Protein AF-A0A7H1NNP6-F1 (afdb_monomer_lite)

Organism: NCBI:txid2762277

Structure (mmCIF, N/CA/C/O backbone):
data_AF-A0A7H1NNP6-F1
#
_entry.id   AF-A0A7H1NNP6-F1
#
loop_
_atom_site.group_PDB
_atom_site.id
_atom_site.type_symbol
_atom_site.label_atom_id
_atom_site.label_alt_id
_atom_site.label_comp_id
_atom_site.label_asym_id
_atom_site.label_entity_id
_atom_site.label_seq_id
_atom_site.pdbx_PDB_ins_code
_atom_site.Cartn_x
_atom_site.Cartn_y
_atom_site.Cartn_z
_atom_site.occupancy
_atom_site.B_iso_or_equiv
_atom_site.auth_seq_id
_atom_site.auth_comp_id
_atom_site.auth_asym_id
_atom_site.auth_atom_id
_atom_site.pdbx_PDB_model_num
ATOM 1 N N . MET A 1 1 ? -4.098 -6.939 -11.675 1.00 61.59 1 MET A N 1
ATOM 2 C CA . MET A 1 1 ? -3.896 -6.574 -10.251 1.00 61.59 1 MET A CA 1
ATOM 3 C C . MET A 1 1 ? -5.240 -6.430 -9.562 1.00 61.59 1 MET A C 1
ATOM 5 O O . MET A 1 1 ? -6.069 -5.659 -10.028 1.00 61.59 1 MET A O 1
ATOM 9 N N . ARG A 1 2 ? -5.485 -7.179 -8.483 1.00 77.62 2 ARG A N 1
ATOM 10 C CA . ARG A 1 2 ? -6.716 -7.040 -7.688 1.00 77.62 2 ARG A CA 1
ATOM 11 C C . ARG A 1 2 ? -6.610 -5.777 -6.825 1.00 77.62 2 ARG A C 1
ATOM 13 O O . ARG A 1 2 ? -5.605 -5.600 -6.144 1.00 77.62 2 ARG A O 1
ATOM 20 N N . ALA A 1 3 ? -7.642 -4.931 -6.804 1.00 73.56 3 ALA A N 1
ATOM 21 C CA . ALA A 1 3 ? -7.651 -3.690 -6.012 1.00 73.56 3 ALA A CA 1
ATOM 22 C C . ALA A 1 3 ? -7.412 -3.916 -4.499 1.00 73.56 3 ALA A C 1
ATOM 24 O O . ALA A 1 3 ? -6.936 -3.019 -3.805 1.00 73.56 3 ALA A O 1
ATOM 25 N N . GLY A 1 4 ? -7.688 -5.127 -3.997 1.00 80.44 4 GLY A N 1
ATOM 26 C CA . GLY A 1 4 ? -7.405 -5.522 -2.614 1.00 80.44 4 GLY A CA 1
ATOM 27 C C . GLY A 1 4 ? -5.915 -5.524 -2.254 1.00 80.44 4 GLY A C 1
ATOM 28 O O . GLY A 1 4 ? -5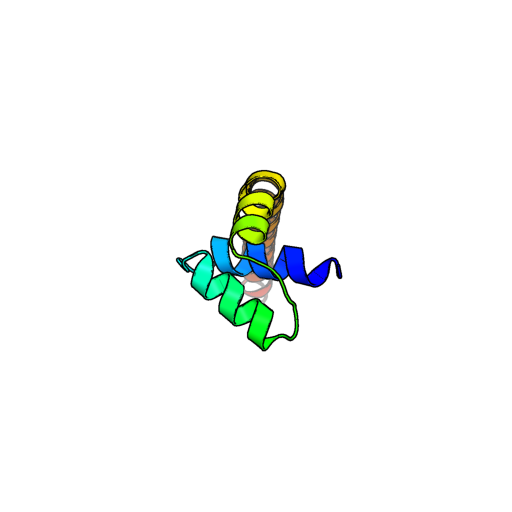.576 -5.137 -1.141 1.00 80.44 4 GLY A O 1
ATOM 29 N N . ILE A 1 5 ? -5.028 -5.860 -3.199 1.00 82.81 5 ILE A N 1
ATOM 30 C CA . ILE A 1 5 ? -3.574 -5.963 -2.967 1.00 82.81 5 ILE A CA 1
ATOM 31 C C . ILE A 1 5 ? -2.981 -4.580 -2.676 1.00 82.81 5 ILE A C 1
ATOM 33 O O . ILE A 1 5 ? -2.236 -4.408 -1.719 1.00 82.81 5 ILE A O 1
ATOM 37 N N . ILE A 1 6 ? -3.385 -3.567 -3.450 1.00 82.94 6 ILE A N 1
ATOM 38 C CA . ILE A 1 6 ? -2.915 -2.180 -3.297 1.00 82.94 6 ILE A CA 1
ATOM 39 C C . ILE A 1 6 ? -3.331 -1.625 -1.935 1.00 82.94 6 ILE A C 1
ATOM 41 O O . ILE A 1 6 ? -2.533 -1.018 -1.220 1.00 82.94 6 ILE A O 1
ATOM 45 N N . ARG A 1 7 ? -4.593 -1.854 -1.556 1.00 82.62 7 ARG A N 1
ATOM 46 C CA . ARG A 1 7 ? -5.120 -1.404 -0.267 1.00 82.62 7 ARG A CA 1
ATOM 47 C C . ARG A 1 7 ? -4.410 -2.098 0.892 1.00 82.62 7 ARG A C 1
ATOM 49 O O . ARG A 1 7 ? -4.092 -1.427 1.868 1.00 82.62 7 ARG A O 1
ATOM 56 N N . LEU A 1 8 ? -4.154 -3.400 0.774 1.00 85.00 8 LEU A N 1
ATOM 57 C CA . LEU A 1 8 ? -3.463 -4.194 1.786 1.00 85.00 8 LEU A CA 1
ATOM 58 C C . LEU A 1 8 ? -2.009 -3.731 1.963 1.00 85.00 8 LEU A C 1
ATOM 60 O O . LEU A 1 8 ? -1.607 -3.427 3.081 1.00 85.00 8 LEU A O 1
ATOM 64 N N . ALA A 1 9 ? -1.269 -3.567 0.864 1.00 85.50 9 ALA A N 1
ATOM 65 C CA . ALA A 1 9 ? 0.116 -3.091 0.863 1.00 85.50 9 ALA A CA 1
ATOM 66 C C . ALA A 1 9 ? 0.260 -1.723 1.548 1.00 85.50 9 ALA A C 1
ATOM 68 O O . ALA A 1 9 ? 1.068 -1.533 2.458 1.00 85.50 9 ALA A O 1
ATOM 69 N N . VAL A 1 10 ? -0.579 -0.764 1.144 1.00 83.38 10 VAL A N 1
ATOM 70 C CA . VAL A 1 10 ? -0.557 0.595 1.696 1.00 83.38 10 VAL A CA 1
ATOM 71 C C . VAL A 1 10 ? -1.050 0.605 3.151 1.00 83.38 10 VAL A C 1
ATOM 73 O O . VAL A 1 10 ? -0.551 1.387 3.957 1.00 83.38 10 VAL A O 1
ATOM 76 N N . MET A 1 11 ? -1.985 -0.274 3.527 1.00 84.75 11 MET A N 1
ATOM 77 C CA . MET A 1 11 ? -2.425 -0.416 4.917 1.00 84.75 11 MET A CA 1
ATOM 78 C C . MET A 1 11 ? -1.324 -0.987 5.815 1.00 84.75 11 MET A C 1
ATOM 80 O O . MET A 1 11 ? -1.136 -0.456 6.909 1.00 84.75 11 MET A O 1
ATOM 84 N N . TYR A 1 12 ? -0.583 -2.007 5.368 1.00 85.50 12 TYR A N 1
ATOM 85 C CA . TYR A 1 12 ? 0.555 -2.547 6.117 1.00 85.50 12 TYR A CA 1
ATOM 86 C C . TYR A 1 12 ? 1.612 -1.476 6.368 1.00 85.50 12 TYR A C 1
ATOM 88 O O . TYR A 1 12 ? 2.010 -1.295 7.514 1.00 85.50 12 TYR A O 1
ATOM 96 N N . TYR A 1 13 ? 1.967 -0.706 5.336 1.00 84.81 13 TYR A N 1
ATOM 97 C CA . TYR A 1 13 ? 2.935 0.386 5.447 1.00 84.81 13 TYR A CA 1
ATOM 98 C C . TYR A 1 13 ? 2.492 1.511 6.402 1.00 84.81 13 TYR A C 1
ATOM 100 O O . TYR A 1 13 ? 3.302 2.071 7.132 1.00 84.81 13 TYR A O 1
ATOM 108 N N . ILE A 1 14 ? 1.204 1.877 6.399 1.00 78.19 14 ILE A N 1
ATOM 109 C CA . ILE A 1 14 ? 0.687 2.966 7.248 1.00 78.19 14 ILE A CA 1
ATOM 110 C C . ILE A 1 14 ? 0.477 2.508 8.700 1.00 78.19 14 ILE A C 1
ATOM 112 O O . ILE A 1 14 ? 0.637 3.306 9.624 1.00 78.19 14 ILE A O 1
ATOM 116 N N . ARG A 1 15 ? 0.039 1.261 8.915 1.00 79.19 15 ARG A N 1
ATOM 117 C CA . ARG A 1 15 ? -0.377 0.759 10.237 1.00 79.19 15 ARG A CA 1
ATOM 118 C C . ARG A 1 15 ? 0.774 0.148 11.031 1.00 79.19 15 ARG A C 1
ATOM 120 O O . ARG A 1 15 ? 0.742 0.213 12.258 1.00 79.19 15 ARG A O 1
ATOM 127 N N . TYR A 1 16 ? 1.760 -0.414 10.347 1.00 81.00 16 TYR A N 1
ATOM 128 C CA . TYR A 1 16 ? 2.940 -1.018 10.947 1.00 81.00 16 TYR A CA 1
ATOM 129 C C . TYR A 1 16 ? 4.181 -0.336 10.363 1.00 81.00 16 TYR A C 1
ATOM 131 O O . TYR A 1 16 ? 4.211 -0.095 9.158 1.00 81.00 16 TYR A O 1
ATOM 139 N N . PRO A 1 17 ? 5.213 -0.025 11.166 1.00 75.75 17 PRO A N 1
ATOM 140 C CA . PRO A 1 17 ? 6.462 0.557 10.674 1.00 75.75 17 PRO A CA 1
ATOM 141 C C . PRO A 1 17 ? 7.313 -0.503 9.945 1.00 75.75 17 PRO A C 1
ATOM 143 O O . PRO A 1 17 ? 8.450 -0.770 10.320 1.00 75.75 17 PRO A O 1
ATOM 146 N N . LEU A 1 18 ? 6.735 -1.157 8.936 1.00 81.25 18 LEU A N 1
ATOM 147 C CA . LEU A 1 18 ? 7.379 -2.179 8.119 1.00 81.25 18 LEU A CA 1
ATOM 148 C C . LEU A 1 18 ? 8.212 -1.521 7.018 1.00 81.25 18 LEU A C 1
ATOM 150 O O . LEU A 1 18 ? 7.824 -0.506 6.431 1.00 81.25 18 LEU A O 1
ATOM 154 N N . SER A 1 19 ? 9.352 -2.131 6.708 1.00 84.81 19 SER A N 1
ATOM 155 C CA . SER A 1 19 ? 10.128 -1.779 5.519 1.00 84.81 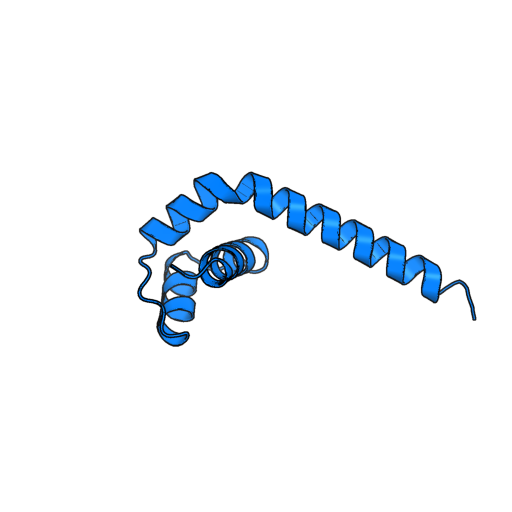19 SER A CA 1
ATOM 156 C C . SER A 1 19 ? 9.399 -2.218 4.243 1.00 84.81 19 SER A C 1
ATOM 158 O O . SER A 1 19 ? 8.581 -3.137 4.259 1.00 84.81 19 SER A O 1
ATOM 160 N N . TYR A 1 20 ? 9.704 -1.576 3.111 1.00 83.56 20 TYR A N 1
ATOM 161 C CA . TYR A 1 20 ? 9.087 -1.919 1.823 1.00 83.56 20 TYR A CA 1
ATOM 162 C C . TYR A 1 20 ? 9.326 -3.382 1.417 1.00 83.56 20 TYR A C 1
ATOM 164 O O . TYR A 1 20 ? 8.429 -3.986 0.839 1.00 83.56 20 TYR A O 1
ATOM 172 N N . HIS A 1 21 ? 10.483 -3.953 1.770 1.00 87.12 21 HIS A N 1
ATOM 173 C CA . HIS A 1 21 ? 10.800 -5.365 1.529 1.00 87.12 21 HIS A CA 1
ATOM 174 C C . HIS A 1 21 ? 9.939 -6.309 2.366 1.00 87.12 21 HIS A C 1
ATOM 176 O O . HIS A 1 21 ? 9.393 -7.263 1.840 1.00 87.12 21 HIS A O 1
ATOM 182 N N . GLN A 1 22 ? 9.703 -5.994 3.642 1.00 87.12 22 GLN A N 1
ATOM 183 C CA . GLN A 1 22 ? 8.801 -6.808 4.462 1.00 87.12 22 GLN A CA 1
ATOM 184 C C . GLN A 1 22 ? 7.361 -6.781 3.938 1.00 87.12 22 GLN A C 1
ATOM 186 O O . GLN A 1 22 ? 6.630 -7.756 4.069 1.00 87.12 22 GLN A O 1
ATOM 191 N N . VAL A 1 23 ? 6.927 -5.660 3.352 1.00 87.81 23 VAL A N 1
ATOM 192 C CA . VAL A 1 23 ? 5.611 -5.587 2.703 1.00 87.81 23 VAL A CA 1
ATOM 193 C C . VAL A 1 23 ? 5.589 -6.419 1.417 1.00 87.81 23 VAL A C 1
ATOM 195 O O . VAL A 1 23 ? 4.591 -7.080 1.156 1.00 87.81 23 VAL A O 1
ATOM 198 N N . GLU A 1 24 ? 6.665 -6.402 0.632 1.00 89.38 24 GLU A N 1
ATOM 199 C CA . GLU A 1 24 ? 6.854 -7.263 -0.545 1.00 89.38 24 GLU A CA 1
ATOM 200 C C . GLU A 1 24 ? 6.800 -8.752 -0.168 1.00 89.38 24 GLU A C 1
ATOM 202 O O . GLU A 1 24 ? 5.988 -9.472 -0.745 1.00 89.38 24 GLU A O 1
ATOM 207 N N . ASP A 1 25 ? 7.532 -9.180 0.863 1.00 89.19 25 ASP A N 1
ATOM 208 C CA . ASP A 1 25 ? 7.528 -10.564 1.358 1.00 89.19 25 ASP A CA 1
ATOM 209 C C . ASP A 1 25 ? 6.115 -11.020 1.764 1.00 89.19 25 ASP A C 1
ATOM 211 O O . ASP A 1 25 ? 5.654 -12.084 1.356 1.00 89.19 25 ASP A O 1
ATOM 215 N N . LEU A 1 26 ? 5.369 -10.178 2.492 1.00 88.50 26 LEU A N 1
ATOM 216 C CA . LEU A 1 26 ? 3.989 -10.478 2.899 1.00 88.50 26 LEU A CA 1
ATOM 217 C C . LEU A 1 26 ? 3.030 -10.605 1.708 1.00 88.50 26 LEU A C 1
ATOM 219 O O . LEU A 1 26 ? 2.102 -11.416 1.723 1.00 88.50 26 LEU A O 1
ATOM 223 N N . LEU A 1 27 ? 3.207 -9.776 0.678 1.00 86.50 27 LEU A N 1
ATOM 224 C CA . LEU A 1 27 ? 2.393 -9.856 -0.535 1.00 86.50 27 LEU A CA 1
ATOM 225 C C . LEU A 1 27 ? 2.755 -11.090 -1.363 1.00 86.50 27 LEU A C 1
ATOM 227 O O . LEU A 1 27 ? 1.858 -11.719 -1.932 1.00 86.50 27 LEU A O 1
ATOM 231 N N . TRP A 1 28 ? 4.035 -11.451 -1.379 1.00 86.75 28 TRP A N 1
ATOM 232 C CA . TRP A 1 28 ? 4.536 -12.646 -2.038 1.00 86.75 28 TRP A CA 1
ATOM 233 C C . TRP A 1 28 ? 3.998 -13.919 -1.376 1.00 86.75 28 TRP A C 1
ATOM 235 O O . TRP A 1 28 ? 3.455 -14.781 -2.069 1.00 86.75 28 TRP A O 1
ATOM 245 N N . GLU A 1 29 ? 3.997 -13.986 -0.041 1.00 88.44 29 GLU A N 1
ATOM 246 C CA . GLU A 1 29 ? 3.355 -15.064 0.731 1.00 88.44 29 GLU A CA 1
ATOM 247 C C . GLU A 1 29 ? 1.843 -15.171 0.458 1.00 88.44 29 GLU A C 1
ATOM 249 O O . GLU A 1 29 ? 1.276 -16.263 0.453 1.00 88.44 29 GLU A O 1
ATOM 254 N N . GLN A 1 30 ? 1.172 -14.049 0.172 1.00 84.94 30 GLN A N 1
ATOM 255 C CA . GLN A 1 30 ? -0.238 -14.009 -0.245 1.00 84.94 30 GLN A CA 1
ATOM 256 C C . GLN A 1 30 ? -0.455 -14.417 -1.719 1.00 84.94 30 GLN A C 1
ATOM 258 O O . GLN A 1 30 ? -1.584 -14.354 -2.219 1.00 84.94 30 GLN A O 1
ATOM 263 N N . GLY A 1 31 ? 0.599 -14.819 -2.437 1.00 86.31 31 GLY A N 1
ATOM 264 C CA . GLY A 1 31 ? 0.554 -15.232 -3.842 1.00 86.31 31 GLY A CA 1
ATOM 265 C C . GLY A 1 31 ? 0.514 -14.067 -4.833 1.00 86.31 31 GLY A C 1
ATOM 266 O O . GLY A 1 31 ? 0.077 -14.241 -5.973 1.00 86.31 31 GLY A O 1
ATOM 267 N N . SER A 1 32 ? 0.910 -12.866 -4.404 1.00 84.12 32 SER A N 1
ATOM 268 C CA . SER A 1 32 ? 1.003 -11.682 -5.261 1.00 84.12 32 SER A CA 1
ATOM 269 C C . SER A 1 32 ? 2.462 -11.374 -5.583 1.00 84.12 32 SER A C 1
ATOM 271 O O . SER A 1 32 ? 3.226 -11.002 -4.703 1.00 84.12 32 SER A O 1
ATOM 273 N N . ASP A 1 33 ? 2.827 -11.464 -6.858 1.00 85.19 33 ASP A N 1
ATOM 274 C CA . ASP A 1 33 ? 4.154 -11.072 -7.337 1.00 85.19 33 ASP A CA 1
ATOM 275 C C . ASP A 1 33 ? 4.212 -9.543 -7.508 1.00 85.19 33 ASP A C 1
ATOM 277 O O . ASP A 1 33 ? 3.713 -8.986 -8.493 1.00 85.19 33 ASP A O 1
ATOM 281 N N . VAL A 1 34 ? 4.686 -8.838 -6.476 1.00 83.62 34 VAL A N 1
ATOM 282 C CA . VAL A 1 34 ? 4.753 -7.369 -6.434 1.00 83.62 34 VAL A CA 1
ATOM 283 C C . VAL A 1 34 ? 6.085 -6.937 -5.842 1.00 83.62 34 VAL A C 1
ATOM 285 O O . VAL A 1 34 ? 6.341 -7.183 -4.670 1.00 83.62 34 VAL A O 1
ATOM 288 N N . CYS A 1 35 ? 6.880 -6.203 -6.619 1.00 87.38 35 CYS A N 1
ATOM 289 C CA . CYS A 1 35 ? 8.175 -5.726 -6.147 1.00 87.38 35 CYS A CA 1
ATOM 290 C C . CYS A 1 35 ? 8.057 -4.548 -5.162 1.00 87.38 35 CYS A C 1
ATOM 292 O O . CYS A 1 35 ? 7.139 -3.721 -5.2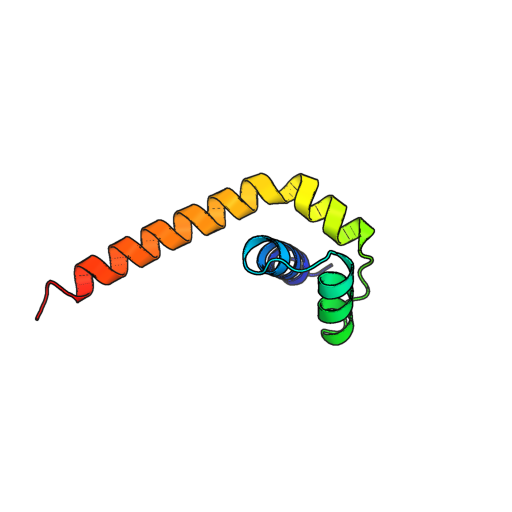73 1.00 87.38 35 CYS A O 1
ATOM 294 N N . HIS A 1 36 ? 9.040 -4.377 -4.273 1.00 84.25 36 HIS A N 1
ATOM 295 C CA . HIS A 1 36 ? 9.080 -3.255 -3.319 1.00 84.25 36 HIS A CA 1
ATOM 296 C C . HIS A 1 36 ? 9.001 -1.866 -3.991 1.00 84.25 36 HIS A C 1
ATOM 298 O O . HIS A 1 36 ? 8.447 -0.923 -3.420 1.00 84.25 36 HIS A O 1
ATOM 304 N N . GLU A 1 37 ? 9.499 -1.724 -5.225 1.00 88.25 37 GLU A N 1
ATOM 305 C CA . GLU A 1 37 ? 9.394 -0.494 -6.025 1.00 88.25 37 GLU A CA 1
ATOM 306 C C . GLU A 1 37 ? 7.935 -0.142 -6.350 1.00 88.25 37 GLU A C 1
ATOM 308 O O . GLU A 1 37 ? 7.532 1.023 -6.282 1.00 88.25 37 GLU A O 1
ATOM 313 N N . THR A 1 38 ? 7.111 -1.158 -6.627 1.00 87.56 38 THR A N 1
ATOM 314 C CA . THR A 1 38 ? 5.673 -0.997 -6.877 1.00 87.56 38 THR A CA 1
ATOM 315 C C . THR A 1 38 ? 4.953 -0.564 -5.603 1.00 87.56 38 THR A C 1
ATOM 317 O O . THR A 1 38 ? 4.126 0.351 -5.635 1.00 87.56 38 THR A O 1
ATOM 320 N N . VAL A 1 39 ? 5.319 -1.151 -4.458 1.00 86.19 39 VAL A N 1
ATOM 321 C CA . VAL A 1 39 ? 4.804 -0.736 -3.144 1.00 86.19 39 VAL A CA 1
ATOM 322 C C . VAL A 1 39 ? 5.169 0.725 -2.867 1.00 86.19 39 VAL A C 1
ATOM 324 O O . VAL A 1 39 ? 4.302 1.516 -2.489 1.00 86.19 39 VAL A O 1
ATOM 327 N N . ARG A 1 40 ? 6.420 1.126 -3.126 1.00 85.62 40 ARG A N 1
ATOM 328 C CA . ARG A 1 40 ? 6.884 2.515 -2.974 1.00 85.62 40 ARG A CA 1
ATOM 329 C C . ARG A 1 40 ? 6.106 3.480 -3.868 1.00 85.62 40 ARG A C 1
ATOM 331 O O . ARG A 1 40 ? 5.701 4.549 -3.405 1.00 85.62 40 ARG A O 1
ATOM 338 N N . TYR A 1 41 ? 5.856 3.105 -5.122 1.00 87.19 41 TYR A N 1
ATOM 339 C CA . TYR A 1 41 ? 5.043 3.896 -6.045 1.00 87.19 41 TYR A CA 1
ATOM 340 C C . TYR A 1 41 ? 3.604 4.060 -5.531 1.00 87.19 41 TYR A C 1
ATOM 342 O O . TYR A 1 41 ? 3.081 5.177 -5.489 1.00 87.19 41 TYR A O 1
ATOM 350 N N . TRP A 1 42 ? 2.970 2.983 -5.055 1.00 86.19 42 TRP A N 1
ATOM 351 C CA . TRP A 1 42 ? 1.620 3.054 -4.491 1.00 86.19 42 TRP A CA 1
ATOM 352 C C . TRP A 1 42 ? 1.548 3.895 -3.225 1.00 86.19 42 TRP A C 1
ATOM 354 O O . TRP A 1 42 ? 0.610 4.673 -3.069 1.00 86.19 42 TRP A O 1
ATOM 364 N N . VAL A 1 43 ? 2.537 3.802 -2.340 1.00 82.75 43 VAL A N 1
ATOM 365 C CA . VAL A 1 43 ? 2.621 4.671 -1.161 1.00 82.75 43 VAL A CA 1
ATOM 366 C C . VAL A 1 43 ? 2.791 6.137 -1.580 1.00 82.75 43 VAL A C 1
ATOM 368 O O . VAL A 1 43 ? 2.139 7.007 -1.008 1.00 82.75 43 VAL A O 1
ATOM 371 N N . GLY A 1 44 ? 3.569 6.433 -2.624 1.00 84.88 44 GLY A N 1
ATOM 372 C CA . GLY A 1 44 ? 3.714 7.796 -3.149 1.00 84.88 44 GLY A CA 1
ATOM 373 C C . GLY A 1 44 ? 2.420 8.378 -3.736 1.00 84.88 44 GLY A C 1
ATOM 374 O O . GLY A 1 44 ? 2.072 9.528 -3.461 1.00 84.88 44 GLY A O 1
ATOM 375 N N . VAL A 1 45 ? 1.682 7.580 -4.512 1.00 84.06 45 VAL A N 1
ATOM 376 C CA . VAL A 1 45 ? 0.473 8.024 -5.233 1.00 84.06 45 VAL A CA 1
ATOM 377 C C . VAL A 1 45 ? -0.780 7.956 -4.359 1.00 84.06 45 VAL A C 1
ATOM 379 O O . VAL A 1 45 ? -1.569 8.903 -4.293 1.00 84.06 45 VAL A O 1
ATOM 382 N N . PHE A 1 46 ? -0.978 6.832 -3.674 1.00 77.94 46 PHE A N 1
ATOM 383 C CA . PHE A 1 46 ? -2.166 6.565 -2.869 1.00 77.94 46 PHE A CA 1
A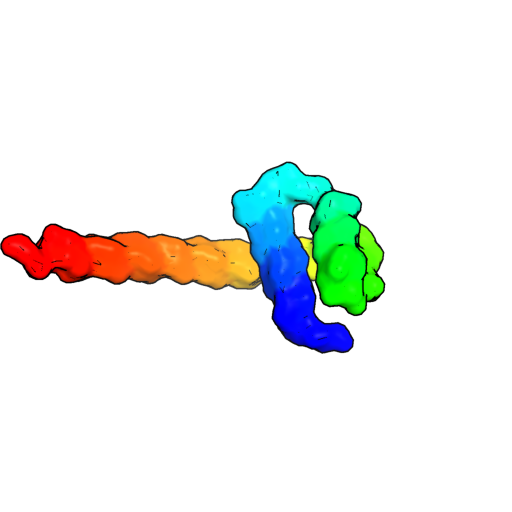TOM 384 C C . PHE A 1 46 ? -1.976 6.905 -1.400 1.00 77.94 46 PHE A C 1
ATOM 386 O O . PHE A 1 46 ? -2.982 7.150 -0.742 1.00 77.94 46 PHE A O 1
ATOM 393 N N . GLY A 1 47 ? -0.749 6.987 -0.880 1.00 75.25 47 GLY A N 1
ATOM 394 C CA . GLY A 1 47 ? -0.498 7.193 0.549 1.00 75.25 47 GLY A CA 1
ATOM 395 C C . GLY A 1 47 ? -1.258 8.380 1.130 1.00 75.25 47 GLY A C 1
ATOM 396 O O . GLY A 1 47 ? -1.886 8.234 2.168 1.00 75.25 47 GLY A O 1
ATOM 397 N N . LYS A 1 48 ? -1.341 9.520 0.431 1.00 75.69 48 LYS A N 1
ATOM 398 C CA . LYS A 1 48 ? -2.127 10.679 0.904 1.00 75.69 48 LYS A CA 1
ATOM 399 C C . LYS A 1 48 ? -3.637 10.407 0.936 1.00 75.69 48 LYS A C 1
ATOM 401 O O . LYS A 1 48 ? -4.293 10.697 1.935 1.00 75.69 48 LYS A O 1
ATOM 406 N N . LYS A 1 49 ? -4.194 9.834 -0.138 1.00 77.31 49 LYS A N 1
ATOM 407 C CA . LYS A 1 49 ? -5.634 9.524 -0.243 1.00 77.31 49 LYS A CA 1
ATOM 408 C C . LYS A 1 49 ? -6.041 8.424 0.741 1.00 77.31 49 LYS A C 1
ATOM 410 O O . LYS A 1 49 ? -7.061 8.547 1.417 1.00 77.31 49 LYS A O 1
ATOM 415 N N . LEU A 1 50 ? -5.227 7.377 0.854 1.00 69.62 50 LEU A N 1
ATOM 416 C CA . LEU A 1 50 ? -5.482 6.237 1.723 1.00 69.62 50 LEU A CA 1
ATOM 417 C C . LEU A 1 50 ? -5.225 6.578 3.192 1.00 69.62 50 LEU A C 1
ATOM 419 O O . LEU A 1 50 ? -6.055 6.231 4.023 1.00 69.62 50 LEU A O 1
ATOM 423 N N . ALA A 1 51 ? -4.168 7.327 3.525 1.00 71.50 51 ALA A N 1
ATOM 424 C CA . ALA A 1 51 ? -3.943 7.802 4.893 1.00 71.50 51 ALA A CA 1
ATOM 425 C C . ALA A 1 51 ? -5.089 8.700 5.365 1.00 71.50 51 ALA A C 1
ATOM 427 O O . ALA A 1 51 ? -5.544 8.564 6.499 1.00 71.50 51 ALA A O 1
ATOM 428 N N . HIS A 1 52 ? -5.606 9.577 4.499 1.00 73.88 52 HIS A N 1
ATOM 429 C CA . HIS A 1 52 ? -6.775 10.387 4.828 1.00 73.88 52 HIS A CA 1
ATOM 430 C C . HIS A 1 52 ? -8.034 9.521 5.014 1.00 73.88 52 HIS A C 1
ATOM 432 O O . HIS A 1 52 ? -8.764 9.701 5.986 1.00 73.88 52 HIS A O 1
ATOM 438 N N . SER A 1 53 ? -8.254 8.520 4.154 1.00 71.19 53 SER A N 1
ATOM 439 C CA . SER A 1 53 ? -9.368 7.572 4.305 1.00 71.19 53 SER A CA 1
ATOM 440 C C . SER A 1 53 ? -9.273 6.722 5.579 1.00 71.19 53 SER A C 1
ATOM 442 O O . SER A 1 53 ? -10.292 6.507 6.230 1.00 71.19 53 SER A O 1
ATOM 444 N N . ILE A 1 54 ? -8.079 6.247 5.944 1.00 70.19 54 ILE A N 1
ATOM 445 C CA . ILE A 1 54 ? -7.837 5.457 7.161 1.00 70.19 54 ILE A CA 1
ATOM 446 C C . ILE A 1 54 ? -8.038 6.329 8.406 1.00 70.19 54 ILE A C 1
ATOM 448 O O . ILE A 1 54 ? -8.686 5.896 9.355 1.00 70.19 54 ILE A O 1
ATOM 452 N N . ARG A 1 55 ? -7.539 7.575 8.398 1.00 68.06 55 ARG A N 1
ATOM 453 C CA . ARG A 1 55 ? -7.735 8.528 9.505 1.00 68.06 55 ARG A CA 1
ATOM 454 C C . ARG A 1 55 ? -9.208 8.862 9.724 1.00 68.06 55 ARG A C 1
ATOM 456 O O .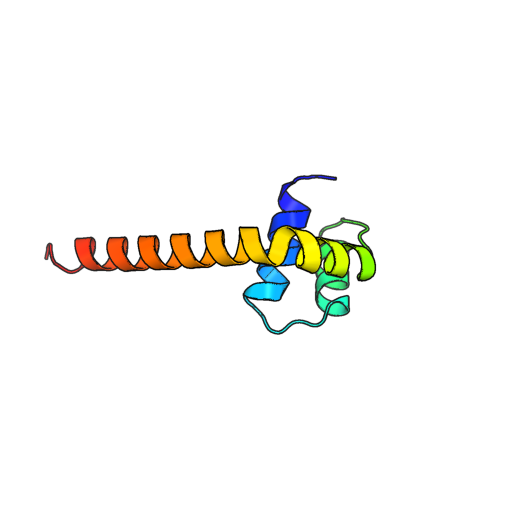 ARG A 1 55 ? -9.642 8.863 10.870 1.00 68.06 55 ARG A O 1
ATOM 463 N N . ARG A 1 56 ? -9.973 9.089 8.649 1.00 66.81 56 ARG A N 1
ATOM 464 C CA . ARG A 1 56 ? -11.422 9.335 8.743 1.00 66.81 56 ARG A CA 1
ATOM 465 C C . ARG A 1 56 ? -12.168 8.133 9.306 1.00 66.81 56 ARG A C 1
ATOM 467 O O . ARG A 1 56 ? -12.929 8.301 10.248 1.00 66.81 56 ARG A O 1
ATOM 474 N N . LYS A 1 57 ? -11.874 6.923 8.815 1.00 66.12 57 LYS A N 1
ATOM 475 C CA . LYS A 1 57 ? -12.506 5.705 9.337 1.00 66.12 57 LYS A CA 1
ATOM 476 C C . LYS A 1 57 ? -12.209 5.498 10.826 1.00 66.12 57 LYS A C 1
ATOM 478 O O . LYS A 1 57 ? -13.105 5.152 11.575 1.00 66.12 57 LYS A O 1
ATOM 483 N N . ARG A 1 58 ? -10.992 5.826 11.279 1.00 59.91 58 ARG A N 1
ATOM 484 C CA . ARG A 1 58 ? -10.638 5.781 12.706 1.00 59.91 58 ARG A CA 1
ATOM 485 C C . ARG A 1 58 ? -11.394 6.811 13.552 1.00 59.91 58 ARG A C 1
ATOM 487 O O . ARG A 1 58 ? -11.705 6.518 14.697 1.00 59.91 58 ARG A O 1
ATOM 494 N N . GLN A 1 59 ? -11.668 8.007 13.024 1.00 59.28 59 GLN A N 1
ATOM 495 C CA . GLN A 1 59 ? -12.518 8.970 13.731 1.00 59.28 59 GLN A CA 1
ATOM 496 C C . GLN A 1 59 ? -13.962 8.482 13.812 1.00 59.28 59 GLN A C 1
ATOM 498 O O . GLN A 1 59 ? -14.577 8.642 14.855 1.00 59.28 59 GLN A O 1
ATOM 503 N N . GLU A 1 60 ? -14.482 7.875 12.751 1.00 58.78 60 GLU A N 1
ATOM 504 C CA . GLU A 1 60 ? -15.850 7.355 12.707 1.00 58.78 60 GLU A CA 1
ATOM 505 C C . GLU A 1 60 ? -16.031 6.148 13.642 1.00 58.78 60 GLU A C 1
ATOM 507 O O . GLU A 1 60 ? -16.959 6.143 14.443 1.00 58.78 60 GLU A O 1
ATOM 512 N N . ASP A 1 61 ? -15.072 5.214 13.668 1.00 56.16 61 ASP A N 1
ATOM 513 C CA . ASP A 1 61 ? -15.035 4.124 14.655 1.00 56.16 61 ASP A CA 1
ATOM 514 C C . ASP A 1 61 ? -14.920 4.666 16.097 1.00 56.16 61 ASP A C 1
ATOM 516 O O . ASP A 1 61 ? -15.564 4.150 17.006 1.00 56.16 61 ASP A O 1
ATOM 520 N N . SER A 1 62 ? -14.162 5.749 16.326 1.00 52.69 62 SER A N 1
ATOM 521 C CA . SER A 1 62 ? -14.118 6.411 17.641 1.00 52.69 62 SER A CA 1
ATOM 522 C C . SER A 1 62 ? -15.435 7.087 18.032 1.00 52.69 62 SER A C 1
ATOM 524 O O . SER A 1 62 ? -15.726 7.140 19.221 1.00 52.69 62 SER A O 1
ATOM 526 N N . HIS A 1 63 ? -16.227 7.592 17.080 1.00 52.84 63 HIS A N 1
ATOM 527 C CA . HIS A 1 63 ? -17.549 8.149 17.387 1.00 52.84 63 HIS A CA 1
ATOM 528 C C . HIS A 1 63 ? -18.589 7.047 17.589 1.00 52.84 63 HIS A C 1
ATOM 530 O O . HIS A 1 63 ? -19.461 7.235 18.423 1.00 52.84 63 HIS A O 1
ATOM 536 N N . GLN A 1 64 ? -18.474 5.901 16.906 1.00 46.88 64 GLN A N 1
ATOM 537 C CA . GLN A 1 64 ? -19.354 4.743 17.101 1.00 46.88 64 GLN A CA 1
ATOM 538 C C . GLN A 1 64 ? -19.201 4.144 18.510 1.00 46.88 64 GLN A C 1
ATOM 540 O O . GLN A 1 64 ? -20.204 3.849 19.155 1.00 46.88 64 GLN A O 1
ATOM 545 N N . ILE A 1 65 ? -17.967 4.054 19.026 1.00 50.75 65 ILE A N 1
ATOM 546 C CA . ILE A 1 65 ? -17.704 3.559 20.389 1.00 50.75 65 ILE A CA 1
ATOM 547 C C . ILE A 1 65 ? -18.331 4.483 21.444 1.00 50.75 65 ILE A C 1
ATOM 549 O O . ILE A 1 65 ? -18.850 3.994 22.439 1.00 50.75 65 ILE A O 1
ATOM 553 N N . SER A 1 66 ? -18.342 5.803 21.223 1.00 47.56 66 SER A N 1
ATOM 554 C CA . SER A 1 66 ? -18.962 6.757 22.154 1.00 47.56 66 SER A CA 1
ATOM 555 C C . SER A 1 66 ? -20.495 6.697 22.192 1.00 47.56 66 SER A C 1
ATOM 557 O O . SER A 1 66 ? -21.063 7.095 23.200 1.00 47.56 66 SER A O 1
ATOM 559 N N . ILE A 1 67 ? -21.172 6.199 21.149 1.00 51.22 67 ILE A N 1
ATOM 560 C CA . ILE A 1 67 ? -22.646 6.060 21.152 1.00 51.22 67 ILE A CA 1
ATOM 561 C C . ILE A 1 67 ? -23.095 4.770 21.852 1.00 51.22 67 ILE A C 1
ATOM 563 O O . ILE A 1 67 ? -24.192 4.729 22.396 1.00 51.22 67 ILE A O 1
ATOM 567 N N . GLU A 1 68 ? -22.262 3.723 21.856 1.00 46.47 68 GLU A N 1
ATOM 568 C CA . GLU A 1 68 ? -22.576 2.457 22.539 1.00 46.47 68 GLU A CA 1
ATOM 569 C C . GLU A 1 68 ? -22.244 2.477 24.040 1.00 46.47 68 GLU A C 1
ATOM 571 O O . GLU A 1 68 ? -22.870 1.742 24.797 1.00 46.47 68 GLU A O 1
ATOM 576 N N . VAL A 1 69 ? -21.311 3.323 24.501 1.00 55.12 69 VAL A N 1
ATOM 577 C CA . VAL A 1 69 ? -20.966 3.423 25.939 1.00 55.12 69 VAL A CA 1
ATOM 578 C C . VAL A 1 69 ? -21.842 4.392 26.742 1.00 55.12 69 VAL A C 1
ATOM 580 O O . VAL A 1 69 ? -21.697 4.439 27.958 1.00 55.12 69 VAL A O 1
ATOM 583 N N . ASP A 1 70 ? -22.750 5.132 26.096 1.00 45.94 70 ASP A N 1
ATOM 584 C CA . ASP A 1 70 ? -23.688 6.071 26.751 1.00 45.94 70 ASP A CA 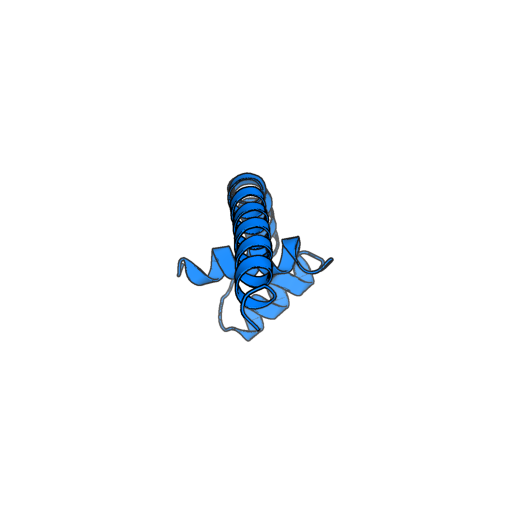1
ATOM 585 C C . ASP A 1 70 ? -25.155 5.570 26.727 1.00 45.94 70 ASP A C 1
ATOM 587 O O . ASP A 1 70 ? -26.080 6.277 27.119 1.00 45.94 70 ASP A O 1
ATOM 591 N N . VAL A 1 71 ? -25.389 4.328 26.280 1.00 54.34 71 VAL A N 1
ATOM 592 C CA . VAL A 1 71 ? -26.680 3.622 26.399 1.00 54.34 71 VAL A CA 1
ATOM 593 C C . VAL A 1 71 ? -26.463 2.318 27.170 1.00 54.34 71 VAL A C 1
ATOM 595 O O . VAL A 1 71 ? -26.598 1.223 26.635 1.00 54.34 71 VAL A O 1
ATOM 598 N N . THR A 1 72 ? -26.060 2.419 28.434 1.00 44.81 72 THR A N 1
ATOM 599 C CA . THR A 1 72 ? -26.227 1.398 29.489 1.00 44.81 72 THR A CA 1
ATOM 600 C C . THR A 1 72 ? -26.127 2.103 30.833 1.00 44.81 72 THR A C 1
ATOM 602 O O . THR A 1 72 ? -27.002 1.843 31.688 1.00 44.81 72 THR A O 1
#

pLDDT: mean 75.28, std 13.45, range [44.81, 89.38]

InterPro domains:
  IPR052183 Bacterial Insertion Sequence Transposase [PTHR35528] (5-64)

Secondary structure (DSSP, 8-state):
--HHHHHHHHHHHHHS---HHHHHHHHHHTT----HHHHHHHHHHHHHHHHHHHHHHHHHHHHHHHHHTT--

Radius of gyration: 15.27 Å; chains: 1; bounding box: 38×26×40 Å

Sequence (72 aa):
MRAGIIRLAVMYYIRYPLSYHQVEDLLWEQGSDVCHETVRYWVGVFGKKLAHSIRRKRQEDSHQISIEVDVT

Foldseek 3Di:
DDPVLLLQLLCCVVVPVDDLVVSCVVCVVVVHNDDSVNSVVSCVPCVVVSVVVVVVVVVVVVVVVVVVVVPD